Protein AF-A0A2I2KKG5-F1 (afdb_monomer)

Mean predicted aligned error: 10.53 Å

Structure (mmCIF, N/CA/C/O backbone):
data_AF-A0A2I2KKG5-F1
#
_entry.id   AF-A0A2I2KKG5-F1
#
loop_
_atom_site.group_PDB
_atom_site.id
_atom_site.type_symbol
_atom_site.label_atom_id
_atom_site.label_alt_id
_atom_site.label_comp_id
_atom_site.label_asym_id
_atom_site.label_entity_id
_atom_site.label_seq_id
_atom_site.pdbx_PDB_ins_code
_atom_site.Cartn_x
_atom_site.Cartn_y
_atom_site.Cartn_z
_atom_site.occupancy
_atom_site.B_iso_or_equiv
_atom_site.auth_seq_id
_atom_site.auth_comp_id
_atom_site.auth_asym_id
_atom_site.auth_atom_id
_atom_site.pdbx_PDB_model_num
ATOM 1 N N . MET A 1 1 ? -0.515 -23.472 9.161 1.00 33.06 1 MET A N 1
ATOM 2 C CA . MET A 1 1 ? -0.087 -24.202 7.951 1.00 33.06 1 MET A CA 1
ATOM 3 C C . MET A 1 1 ? -0.139 -23.207 6.794 1.00 33.06 1 MET A C 1
ATOM 5 O O . MET A 1 1 ? -1.079 -23.209 6.022 1.00 33.06 1 MET A O 1
ATOM 9 N N . GLU A 1 2 ? 0.604 -22.103 6.877 1.00 43.25 2 GLU A N 1
ATOM 10 C CA . GLU A 1 2 ? 2.021 -21.985 6.480 1.00 43.25 2 GLU A CA 1
ATOM 11 C C . GLU A 1 2 ? 2.226 -22.386 5.014 1.00 43.25 2 GLU A C 1
ATOM 13 O O . GLU A 1 2 ? 2.439 -23.552 4.699 1.00 43.25 2 GLU A O 1
ATOM 18 N N . GLN A 1 3 ? 2.145 -21.397 4.123 1.00 35.12 3 GLN A N 1
ATOM 19 C CA . GLN A 1 3 ? 2.876 -21.420 2.860 1.00 35.12 3 GLN A CA 1
ATOM 20 C C . GLN A 1 3 ? 3.719 -20.150 2.783 1.00 35.12 3 GLN A C 1
ATOM 22 O O . GLN A 1 3 ? 3.378 -19.152 2.156 1.00 35.12 3 GLN A O 1
ATOM 27 N N . ASP A 1 4 ? 4.816 -20.221 3.530 1.00 45.28 4 ASP A N 1
ATOM 28 C CA . ASP A 1 4 ? 5.971 -19.339 3.477 1.00 45.28 4 ASP A CA 1
ATOM 29 C C . ASP A 1 4 ? 6.750 -19.668 2.190 1.00 45.28 4 ASP A C 1
ATOM 31 O O . ASP A 1 4 ? 7.646 -20.512 2.174 1.00 45.28 4 ASP A O 1
ATOM 35 N N . LEU A 1 5 ? 6.354 -19.067 1.063 1.00 41.44 5 LEU A N 1
ATOM 36 C CA . LEU A 1 5 ? 7.093 -19.174 -0.199 1.00 41.44 5 LEU A CA 1
ATOM 37 C C . LEU A 1 5 ? 8.258 -18.175 -0.202 1.00 41.44 5 LEU A C 1
ATOM 39 O O . LEU A 1 5 ? 8.236 -17.148 -0.880 1.00 41.44 5 LEU A O 1
ATOM 43 N N . ARG A 1 6 ? 9.309 -18.501 0.559 1.00 41.59 6 ARG A N 1
ATOM 44 C CA . ARG A 1 6 ? 10.616 -17.837 0.460 1.00 41.59 6 ARG A CA 1
ATOM 45 C C . ARG A 1 6 ? 11.353 -18.362 -0.767 1.00 41.59 6 ARG A C 1
ATOM 47 O O . ARG A 1 6 ? 12.031 -19.383 -0.699 1.00 41.59 6 ARG A O 1
ATOM 54 N N . HIS A 1 7 ? 11.251 -17.662 -1.891 1.00 41.72 7 HIS A N 1
ATOM 55 C CA . HIS A 1 7 ? 12.226 -17.829 -2.968 1.00 41.72 7 HIS A CA 1
ATOM 56 C C . HIS A 1 7 ? 13.460 -16.973 -2.665 1.00 41.72 7 HIS A C 1
ATOM 58 O O . HIS A 1 7 ? 13.417 -15.745 -2.673 1.00 41.72 7 HIS A O 1
ATOM 64 N N . THR A 1 8 ? 14.566 -17.648 -2.357 1.00 42.62 8 THR A N 1
ATOM 65 C CA . THR A 1 8 ? 15.861 -17.055 -2.020 1.00 42.62 8 THR A CA 1
ATOM 66 C C . THR A 1 8 ? 16.521 -16.458 -3.264 1.00 42.62 8 THR A C 1
ATOM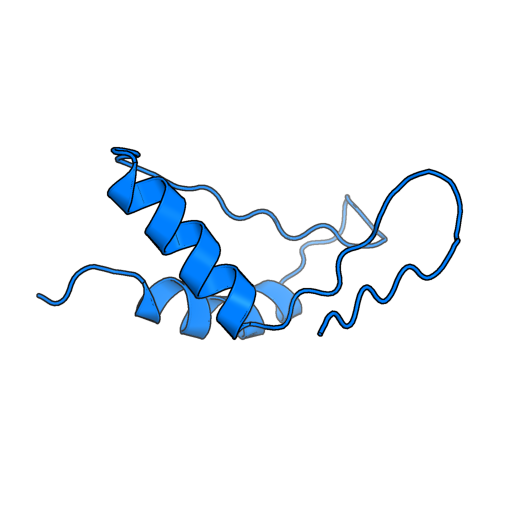 68 O O . THR A 1 8 ? 17.259 -17.133 -3.976 1.00 42.62 8 THR A O 1
ATOM 71 N N . LEU A 1 9 ? 16.287 -15.172 -3.514 1.00 42.00 9 LEU A N 1
ATOM 72 C CA . LEU A 1 9 ? 17.168 -14.324 -4.314 1.00 42.00 9 LEU A CA 1
ATOM 73 C C . LEU A 1 9 ? 17.513 -13.099 -3.456 1.00 42.00 9 LEU A C 1
ATOM 75 O O . LEU A 1 9 ? 16.638 -12.322 -3.105 1.00 42.00 9 LEU A O 1
ATOM 79 N N . GLY A 1 10 ? 18.783 -13.024 -3.046 1.00 39.44 10 GLY A N 1
ATOM 80 C CA . GLY A 1 10 ? 19.471 -11.929 -2.347 1.00 39.44 10 GLY A CA 1
ATOM 81 C C . GLY A 1 10 ? 18.632 -10.874 -1.614 1.00 39.44 10 GLY A C 1
ATOM 82 O O . GLY A 1 10 ? 18.128 -9.964 -2.247 1.00 39.44 10 GLY A O 1
ATOM 83 N N . ASN A 1 11 ? 18.605 -10.936 -0.276 1.00 43.53 11 ASN A N 1
ATOM 84 C CA . ASN A 1 11 ? 18.345 -9.849 0.693 1.00 43.53 11 ASN A CA 1
ATOM 85 C C . ASN A 1 11 ? 17.179 -8.853 0.485 1.00 43.53 11 ASN A C 1
ATOM 87 O O . ASN A 1 11 ? 17.020 -7.947 1.302 1.00 43.53 11 ASN A O 1
ATOM 91 N N . VAL A 1 12 ? 16.323 -9.030 -0.515 1.00 39.31 12 VAL A N 1
ATOM 92 C CA . VAL A 1 12 ? 15.105 -8.253 -0.734 1.00 39.31 12 VAL A CA 1
ATOM 93 C C . VAL A 1 12 ? 13.994 -9.261 -0.973 1.00 39.31 12 VAL A C 1
ATOM 95 O O . VAL A 1 12 ? 13.877 -9.840 -2.048 1.00 39.31 12 VAL A O 1
ATOM 98 N N . GLY A 1 13 ? 13.192 -9.516 0.060 1.00 41.72 13 GLY A N 1
ATOM 99 C CA . GLY A 1 13 ? 11.976 -10.307 -0.086 1.00 41.72 13 GLY A CA 1
ATOM 100 C C . GLY A 1 13 ? 11.020 -9.577 -1.022 1.00 41.72 13 GLY A C 1
ATOM 101 O O . GLY A 1 13 ? 10.345 -8.638 -0.607 1.00 41.72 13 GLY A O 1
ATOM 102 N N . VAL A 1 14 ? 10.977 -9.986 -2.288 1.00 44.09 14 VAL A N 1
ATOM 103 C CA . VAL A 1 14 ? 9.916 -9.585 -3.210 1.00 44.09 14 VAL A CA 1
ATOM 104 C C . VAL A 1 14 ? 8.693 -10.415 -2.848 1.00 44.09 14 VAL A C 1
ATOM 106 O O . VAL A 1 14 ? 8.542 -11.562 -3.264 1.00 44.09 14 VAL A O 1
ATOM 109 N N . TRP A 1 15 ? 7.830 -9.843 -2.017 1.00 50.31 15 TRP A N 1
ATOM 110 C CA . TRP A 1 15 ? 6.525 -10.419 -1.738 1.00 50.31 15 TRP A CA 1
ATOM 111 C C . TRP A 1 15 ? 5.651 -10.208 -2.976 1.00 50.31 15 TRP A C 1
ATOM 113 O O . TRP A 1 15 ? 5.168 -9.103 -3.216 1.00 50.31 15 TRP A O 1
ATOM 123 N N . THR A 1 16 ? 5.451 -11.252 -3.785 1.00 52.00 16 THR A N 1
ATOM 124 C CA . THR A 1 16 ? 4.360 -11.237 -4.772 1.00 52.00 16 THR A CA 1
ATOM 125 C C . THR A 1 16 ? 3.071 -11.442 -3.985 1.00 52.00 16 THR A C 1
ATOM 127 O O . THR A 1 16 ? 2.659 -12.569 -3.729 1.00 52.00 16 THR A O 1
ATOM 130 N N . MET A 1 17 ? 2.502 -10.354 -3.475 1.00 60.41 17 MET A N 1
ATOM 131 C CA . MET A 1 17 ? 1.276 -10.412 -2.685 1.00 60.41 17 MET A CA 1
ATOM 132 C C . MET A 1 17 ? 0.101 -10.705 -3.615 1.00 60.41 17 MET A C 1
ATOM 134 O O . MET A 1 17 ? -0.067 -10.033 -4.633 1.00 60.41 17 MET A O 1
ATOM 138 N N . ALA A 1 18 ? -0.725 -11.686 -3.258 1.00 66.56 18 ALA A N 1
ATOM 139 C CA . ALA A 1 18 ? -2.048 -11.809 -3.850 1.00 66.56 18 ALA A CA 1
ATOM 140 C C . ALA A 1 18 ? -2.901 -10.585 -3.451 1.00 66.56 18 ALA A C 1
ATOM 142 O O . ALA A 1 18 ? -2.685 -9.977 -2.397 1.00 66.56 18 ALA A O 1
ATOM 143 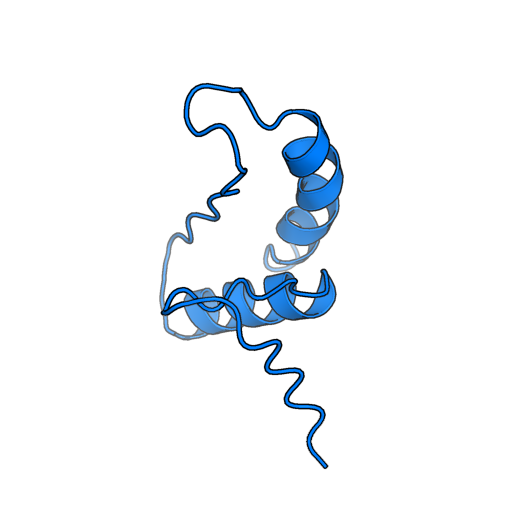N N . PHE A 1 19 ? -3.824 -10.167 -4.321 1.00 71.38 19 PHE A N 1
ATOM 144 C CA . PHE A 1 19 ? -4.563 -8.908 -4.165 1.00 71.38 19 PHE A CA 1
ATOM 145 C C . PHE A 1 19 ? -5.390 -8.828 -2.869 1.00 71.38 19 PHE A C 1
ATOM 147 O O . PHE A 1 19 ? -5.500 -7.752 -2.281 1.00 71.38 19 PHE A O 1
ATOM 154 N N . ASP A 1 20 ? -5.915 -9.953 -2.388 1.00 71.31 20 ASP A N 1
ATOM 155 C CA . ASP A 1 20 ? -6.615 -10.079 -1.103 1.00 71.31 20 ASP A CA 1
ATOM 156 C C . ASP A 1 20 ? -5.730 -9.660 0.081 1.00 71.31 20 ASP A C 1
ATOM 158 O O . ASP A 1 20 ? -6.168 -8.924 0.967 1.00 71.31 20 ASP A O 1
ATOM 162 N N . VAL A 1 21 ? -4.442 -10.006 0.041 1.00 84.62 21 VAL A N 1
ATOM 163 C CA . VAL A 1 21 ? -3.499 -9.659 1.109 1.00 84.62 21 VAL A CA 1
ATOM 164 C C . VAL A 1 21 ? -3.234 -8.152 1.157 1.00 84.62 21 VAL A C 1
ATOM 166 O O . VAL A 1 21 ? -3.018 -7.592 2.232 1.00 84.62 21 VAL A O 1
ATOM 169 N N . ILE A 1 22 ? -3.272 -7.466 0.010 1.00 86.69 22 ILE A N 1
ATOM 170 C CA . ILE A 1 22 ? -3.127 -6.004 -0.043 1.00 86.69 22 ILE A CA 1
ATOM 171 C C . ILE A 1 22 ? -4.321 -5.342 0.650 1.00 86.69 22 ILE A C 1
ATOM 173 O O . ILE A 1 22 ? -4.130 -4.455 1.482 1.00 86.69 22 ILE A O 1
ATOM 177 N N . GLN A 1 23 ? -5.539 -5.793 0.349 1.00 88.31 23 GLN A N 1
ATOM 178 C CA . GLN A 1 23 ? -6.764 -5.249 0.935 1.00 88.31 23 GLN A CA 1
ATOM 179 C C . GLN A 1 23 ? -6.778 -5.395 2.464 1.00 88.31 23 GLN A C 1
ATOM 181 O O . GLN A 1 23 ? -7.045 -4.419 3.171 1.00 88.31 23 GLN A O 1
ATOM 186 N N . ASP A 1 24 ? -6.418 -6.573 2.976 1.00 88.56 24 ASP A N 1
ATOM 187 C CA . ASP A 1 24 ? -6.362 -6.831 4.417 1.00 88.56 24 ASP A CA 1
ATOM 188 C C . ASP A 1 24 ? -5.311 -5.977 5.127 1.00 88.56 24 ASP A C 1
ATOM 190 O O . ASP A 1 24 ? -5.564 -5.456 6.213 1.00 88.56 24 ASP A O 1
ATOM 194 N N . ARG A 1 25 ? -4.136 -5.784 4.517 1.00 89.88 25 ARG A N 1
ATOM 195 C CA . ARG A 1 25 ? -3.087 -4.929 5.089 1.00 89.88 25 ARG A CA 1
ATOM 196 C C . ARG A 1 25 ? -3.507 -3.468 5.131 1.00 89.88 25 ARG A C 1
ATOM 198 O O . ARG A 1 25 ? -3.316 -2.825 6.160 1.00 89.88 25 ARG A O 1
ATOM 205 N N . VAL A 1 26 ? -4.107 -2.950 4.058 1.00 91.38 26 VAL A N 1
ATOM 206 C CA . VAL A 1 26 ? -4.619 -1.572 4.058 1.00 91.38 26 VAL A CA 1
ATOM 207 C C . VAL A 1 26 ? -5.679 -1.412 5.151 1.00 91.38 26 VAL A C 1
ATOM 209 O O . VAL A 1 26 ? -5.582 -0.471 5.935 1.00 91.38 26 VAL A O 1
ATOM 212 N N . ARG A 1 27 ? -6.624 -2.356 5.281 1.00 90.62 27 ARG A N 1
ATOM 213 C CA . ARG A 1 27 ? -7.624 -2.333 6.362 1.00 90.62 27 ARG A CA 1
ATOM 214 C C . ARG A 1 27 ? -6.977 -2.361 7.750 1.00 90.62 27 ARG A C 1
ATOM 216 O O . ARG A 1 27 ? -7.323 -1.527 8.570 1.00 90.62 27 ARG A O 1
ATOM 223 N N . GLN A 1 28 ? -5.994 -3.229 7.992 1.00 92.31 28 GLN A N 1
ATOM 224 C CA . GLN A 1 28 ? -5.276 -3.276 9.276 1.00 92.31 28 GLN A CA 1
ATOM 225 C C . GLN A 1 28 ? -4.630 -1.934 9.644 1.00 92.31 28 GLN A C 1
ATOM 227 O O . GLN A 1 28 ? -4.649 -1.549 10.809 1.00 92.31 28 GLN A O 1
ATOM 232 N N . HIS A 1 29 ? -4.055 -1.220 8.673 1.00 91.94 29 HIS A N 1
ATOM 233 C CA . HIS A 1 29 ? -3.469 0.096 8.926 1.00 91.94 29 HIS A CA 1
ATOM 234 C C . HIS A 1 29 ? -4.531 1.145 9.273 1.00 91.94 29 HIS A C 1
ATOM 236 O O . HIS A 1 29 ? -4.333 1.913 10.213 1.00 91.94 29 HIS A O 1
ATOM 242 N N . LEU A 1 30 ? -5.659 1.152 8.557 1.00 92.19 30 LEU A N 1
ATOM 243 C CA . LEU A 1 30 ? -6.784 2.046 8.848 1.00 92.19 30 LEU A CA 1
ATOM 244 C C . LEU A 1 30 ? -7.405 1.742 10.220 1.00 92.19 30 LEU A C 1
ATOM 246 O O . LEU A 1 30 ? -7.604 2.654 11.016 1.00 92.19 30 LEU A O 1
ATOM 250 N N . ASP A 1 31 ? -7.628 0.464 10.536 1.00 92.94 31 ASP A N 1
ATOM 251 C CA . ASP A 1 31 ? -8.154 0.013 11.831 1.00 92.94 31 ASP A CA 1
ATOM 252 C C . ASP A 1 31 ? -7.199 0.354 12.990 1.00 92.94 31 ASP A C 1
ATOM 254 O O . ASP A 1 31 ? -7.637 0.591 14.115 1.00 92.94 31 ASP A O 1
ATOM 258 N N . ALA A 1 32 ? -5.890 0.433 12.720 1.00 94.69 32 ALA A N 1
ATOM 259 C CA . ALA A 1 32 ? -4.885 0.905 13.674 1.00 94.69 32 ALA A CA 1
ATOM 260 C C . ALA A 1 32 ? -4.881 2.438 13.861 1.00 94.69 32 ALA A C 1
ATOM 262 O O . ALA A 1 32 ? -4.080 2.954 14.642 1.00 94.69 32 ALA A O 1
ATOM 263 N N . GLY A 1 33 ? -5.766 3.164 13.171 1.00 93.88 33 GLY A N 1
ATOM 264 C CA . GLY A 1 33 ? -5.944 4.609 13.292 1.00 93.88 33 GLY A CA 1
ATOM 265 C C . GLY A 1 33 ? -5.223 5.434 12.228 1.00 93.88 33 GLY A C 1
ATOM 266 O O . GLY A 1 33 ? -5.156 6.654 12.374 1.00 93.88 33 GLY A O 1
ATOM 267 N N . ALA A 1 34 ? -4.682 4.813 11.173 1.00 94.88 34 ALA A N 1
ATOM 268 C CA . ALA A 1 34 ? -4.189 5.579 10.035 1.00 94.88 34 ALA A CA 1
ATOM 269 C C . ALA A 1 34 ? -5.363 6.297 9.352 1.00 94.88 34 ALA A C 1
ATOM 271 O O . ALA A 1 34 ? -6.341 5.670 8.952 1.00 94.88 34 ALA A O 1
ATOM 272 N N . ASP A 1 35 ? -5.249 7.610 9.181 1.00 91.81 35 ASP A N 1
ATOM 273 C CA . ASP A 1 35 ? -6.182 8.403 8.374 1.00 91.81 35 ASP A CA 1
ATOM 274 C C . ASP A 1 35 ? -5.903 8.267 6.865 1.00 91.81 35 ASP A C 1
ATOM 276 O O . ASP A 1 35 ? -6.767 8.547 6.030 1.00 91.81 35 ASP A O 1
ATOM 280 N N . HIS A 1 36 ? -4.705 7.793 6.514 1.00 91.44 36 HIS A N 1
ATOM 281 C CA . HIS A 1 36 ? -4.239 7.614 5.151 1.00 91.44 36 HIS A CA 1
ATOM 282 C C . HIS A 1 36 ? -3.235 6.460 5.032 1.00 91.44 36 HIS A C 1
ATOM 284 O O . HIS A 1 36 ? -2.370 6.268 5.886 1.00 91.44 36 HIS A O 1
ATOM 290 N N . VAL A 1 37 ? -3.305 5.718 3.922 1.00 91.81 37 VAL A N 1
ATOM 291 C CA . VAL A 1 37 ? -2.365 4.637 3.592 1.00 91.81 37 VAL A CA 1
ATOM 292 C C . VAL A 1 37 ? -1.898 4.793 2.145 1.00 91.81 37 VAL A C 1
ATOM 294 O O . VAL A 1 37 ? -2.689 4.667 1.210 1.00 91.81 37 VAL A O 1
ATOM 297 N N . CYS A 1 38 ? -0.598 5.027 1.955 1.00 91.19 38 CYS A N 1
ATOM 298 C CA . CYS A 1 38 ? 0.036 5.036 0.637 1.00 91.19 38 CYS A CA 1
ATOM 299 C C . CYS A 1 38 ? 0.375 3.609 0.191 1.00 91.19 38 CYS A C 1
ATOM 301 O O . CYS A 1 38 ? 1.034 2.870 0.922 1.00 91.19 38 CYS A O 1
ATOM 303 N N . VAL A 1 39 ? 0.015 3.249 -1.044 1.00 88.12 39 VAL A N 1
ATOM 304 C CA . VAL A 1 39 ? 0.436 1.990 -1.678 1.00 88.12 39 VAL A CA 1
ATOM 305 C C . VAL A 1 39 ? 1.360 2.311 -2.849 1.00 88.12 39 VAL A C 1
ATOM 307 O O . VAL A 1 39 ? 0.956 2.982 -3.798 1.00 88.12 39 VAL A O 1
ATOM 310 N N . GLN A 1 40 ? 2.603 1.835 -2.784 1.00 88.06 40 GLN A N 1
ATOM 311 C CA . GLN A 1 40 ? 3.609 2.039 -3.825 1.00 88.06 40 GLN A CA 1
ATOM 312 C C . GLN A 1 40 ? 3.829 0.744 -4.610 1.00 88.06 40 GLN A C 1
ATOM 314 O O . GLN A 1 40 ? 4.114 -0.301 -4.029 1.00 88.06 40 GLN A O 1
ATOM 319 N N . VAL A 1 41 ? 3.736 0.825 -5.938 1.00 88.00 41 VAL A N 1
ATOM 320 C CA . VAL A 1 41 ? 4.151 -0.264 -6.829 1.00 88.00 41 VAL A CA 1
ATOM 321 C C . VAL A 1 41 ? 5.639 -0.107 -7.116 1.00 88.00 41 VAL A C 1
ATOM 323 O O . VAL A 1 41 ? 6.061 0.925 -7.634 1.00 88.00 41 VAL A O 1
ATOM 326 N N . LEU A 1 42 ? 6.421 -1.132 -6.790 1.00 88.75 42 LEU A N 1
ATOM 327 C CA . LEU A 1 42 ? 7.837 -1.213 -7.133 1.00 88.75 42 LEU A CA 1
ATOM 328 C C . LEU A 1 42 ? 8.000 -2.165 -8.316 1.00 88.75 42 LEU A C 1
ATOM 330 O O . LEU A 1 42 ? 7.581 -3.319 -8.244 1.00 88.75 42 LEU A O 1
ATOM 334 N N . THR A 1 43 ? 8.600 -1.680 -9.401 1.00 85.44 43 THR A N 1
ATOM 335 C CA . THR A 1 43 ? 8.928 -2.498 -10.576 1.00 85.44 43 THR A CA 1
ATOM 336 C C . THR A 1 43 ? 10.440 -2.575 -10.764 1.00 85.44 43 THR A C 1
ATOM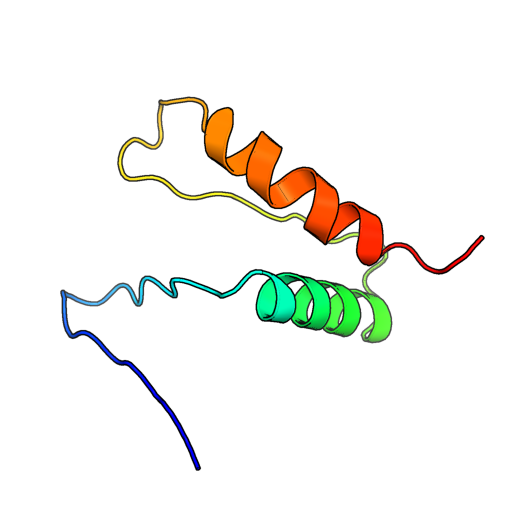 338 O O . THR A 1 43 ? 11.197 -1.911 -10.057 1.00 85.44 43 THR A O 1
ATOM 341 N N . ALA A 1 44 ? 10.887 -3.400 -11.712 1.00 88.62 44 ALA A N 1
ATOM 342 C CA . ALA A 1 44 ? 12.306 -3.529 -12.031 1.00 88.62 44 ALA A CA 1
ATOM 343 C C . ALA A 1 44 ? 12.922 -2.224 -12.570 1.00 88.62 44 ALA A C 1
ATOM 345 O O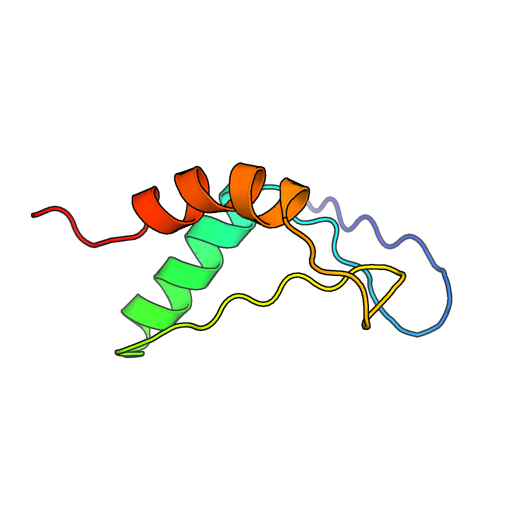 . ALA A 1 44 ? 14.115 -2.001 -12.381 1.00 88.62 44 ALA A O 1
ATOM 346 N N . ASP A 1 45 ? 12.119 -1.373 -13.216 1.00 89.81 45 ASP A N 1
ATOM 347 C CA . ASP A 1 45 ? 12.540 -0.047 -13.660 1.00 89.81 45 ASP A CA 1
ATOM 348 C C . ASP A 1 45 ? 11.878 1.032 -12.783 1.00 89.81 45 ASP A C 1
ATOM 350 O O . ASP A 1 45 ? 10.690 1.320 -12.944 1.00 89.81 45 ASP A O 1
ATOM 354 N N . PRO A 1 46 ? 12.622 1.656 -11.853 1.00 85.50 46 PRO A N 1
ATOM 355 C CA . PRO A 1 46 ? 12.076 2.687 -10.976 1.00 85.50 46 PRO A CA 1
ATOM 356 C C . PRO A 1 46 ? 11.767 4.007 -11.702 1.00 85.50 46 PRO A C 1
ATOM 358 O O . PRO A 1 46 ? 11.066 4.847 -11.138 1.00 85.50 46 PRO A O 1
ATOM 361 N N . ALA A 1 47 ? 12.292 4.221 -12.916 1.00 90.00 47 ALA A N 1
ATOM 362 C CA . ALA A 1 47 ? 12.007 5.408 -13.721 1.00 90.00 47 ALA A CA 1
ATOM 363 C C . ALA A 1 47 ? 10.770 5.227 -14.617 1.00 90.00 47 ALA A C 1
ATOM 365 O O . ALA A 1 47 ? 10.195 6.215 -15.083 1.00 90.00 47 ALA A O 1
ATOM 366 N N . ALA A 1 48 ? 10.346 3.983 -14.854 1.00 91.88 48 ALA A N 1
ATOM 367 C CA . ALA A 1 48 ? 9.155 3.682 -15.630 1.00 91.88 48 ALA A CA 1
ATOM 368 C C . ALA A 1 48 ? 7.875 3.881 -14.809 1.00 91.88 48 ALA A C 1
ATOM 370 O O . ALA A 1 48 ? 7.785 3.524 -13.635 1.00 91.88 48 ALA A O 1
ATOM 371 N N . LEU A 1 49 ? 6.841 4.412 -15.463 1.00 91.12 49 LEU A N 1
ATOM 372 C CA . LEU A 1 49 ? 5.521 4.572 -14.863 1.00 91.12 49 LEU A CA 1
ATOM 373 C C . LEU A 1 49 ? 4.765 3.226 -14.880 1.00 91.12 49 LEU A C 1
ATOM 375 O O . LEU A 1 49 ? 4.478 2.725 -15.972 1.00 91.12 49 LEU A O 1
ATOM 379 N N . PRO A 1 50 ? 4.370 2.656 -13.725 1.00 91.69 50 PRO A N 1
ATOM 380 C CA . PRO A 1 50 ? 3.750 1.330 -13.654 1.00 91.69 50 PRO A CA 1
ATOM 381 C C . PRO A 1 50 ? 2.237 1.393 -13.922 1.00 91.69 50 PRO A C 1
ATOM 383 O O . PRO A 1 50 ? 1.393 1.063 -13.086 1.00 91.69 50 PRO A O 1
ATOM 386 N N . VAL A 1 51 ? 1.866 1.897 -15.103 1.00 93.25 51 VAL A N 1
ATOM 387 C CA . VAL A 1 51 ? 0.465 2.175 -15.474 1.00 93.25 51 VAL A CA 1
ATOM 388 C C . VAL A 1 51 ? -0.382 0.904 -15.487 1.00 93.25 51 VAL A C 1
ATOM 390 O O . VAL A 1 51 ? -1.567 0.944 -15.145 1.00 93.25 51 VAL A O 1
ATOM 393 N N . ARG A 1 52 ? 0.198 -0.222 -15.908 1.00 91.06 52 ARG A N 1
ATOM 394 C CA . ARG A 1 52 ? -0.509 -1.503 -15.970 1.00 91.06 52 ARG A CA 1
ATOM 395 C C . ARG A 1 52 ? -0.851 -1.980 -14.562 1.00 91.06 52 ARG A C 1
ATOM 397 O O . ARG A 1 52 ? -2.006 -2.279 -14.278 1.00 91.06 52 ARG A O 1
ATOM 404 N N . GLU A 1 53 ? 0.142 -1.995 -13.692 1.00 89.88 53 GLU A N 1
ATOM 405 C CA . GLU A 1 53 ? 0.042 -2.434 -12.309 1.00 89.88 53 GLU A CA 1
ATOM 406 C C . GLU A 1 53 ? -0.935 -1.542 -11.541 1.00 89.88 53 GLU A C 1
ATOM 408 O O . GLU A 1 53 ? -1.768 -2.041 -10.790 1.00 89.88 53 GLU A O 1
ATOM 413 N N . TRP A 1 54 ? -0.924 -0.228 -11.790 1.00 91.19 54 TRP A N 1
ATOM 414 C CA . TRP A 1 54 ? -1.930 0.681 -11.238 1.00 91.19 54 TRP A CA 1
ATOM 415 C C . TRP A 1 54 ? -3.353 0.334 -11.670 1.00 91.19 54 TRP A C 1
ATOM 417 O O . TRP A 1 54 ? -4.261 0.390 -10.842 1.00 91.19 54 TRP A O 1
ATOM 427 N N . ARG A 1 55 ? -3.577 -0.042 -1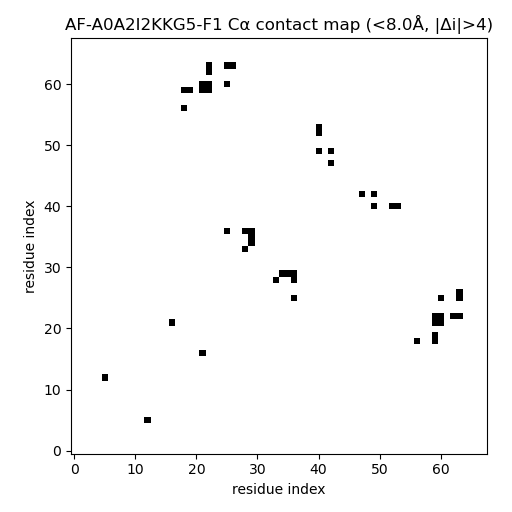2.936 1.00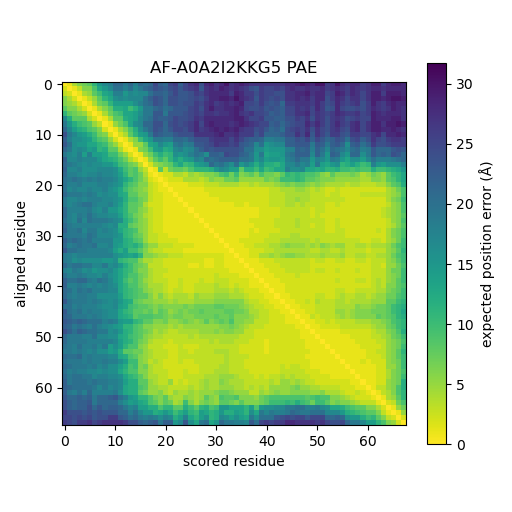 91.44 55 ARG A N 1
ATOM 428 C CA . ARG A 1 55 ? -4.909 -0.471 -13.403 1.00 91.44 55 ARG A CA 1
ATOM 429 C C . ARG A 1 55 ? -5.373 -1.754 -12.718 1.00 91.44 55 ARG A C 1
ATOM 431 O O . ARG A 1 55 ? -6.553 -1.851 -12.393 1.00 91.44 55 ARG A O 1
ATOM 438 N N . GLU A 1 56 ? -4.464 -2.698 -12.497 1.00 89.00 56 GLU A N 1
ATOM 439 C CA . GLU A 1 56 ? -4.747 -3.962 -11.807 1.00 89.00 56 GLU A CA 1
ATOM 440 C C . GLU A 1 56 ? -4.987 -3.749 -10.298 1.00 89.00 56 GLU A C 1
ATOM 442 O O . GLU A 1 56 ? -5.905 -4.337 -9.729 1.00 89.00 56 GLU A O 1
ATOM 447 N N . LEU A 1 57 ? -4.237 -2.842 -9.663 1.00 87.75 57 LEU A N 1
ATOM 448 C CA . LEU A 1 57 ? -4.352 -2.511 -8.238 1.00 87.75 57 LEU A CA 1
ATOM 449 C C . LEU A 1 57 ? -5.591 -1.660 -7.909 1.00 87.75 57 LEU A C 1
ATOM 451 O O . LEU A 1 57 ? -6.195 -1.819 -6.848 1.00 87.75 57 LEU A O 1
ATOM 455 N N . ALA A 1 58 ? -5.985 -0.750 -8.801 1.00 89.19 58 ALA A N 1
ATOM 456 C CA . ALA A 1 58 ? -7.080 0.193 -8.575 1.00 89.19 58 ALA A CA 1
ATOM 457 C C . ALA A 1 58 ? -8.404 -0.432 -8.071 1.00 89.19 58 ALA A C 1
ATOM 459 O O . ALA A 1 58 ? -8.991 0.130 -7.143 1.00 89.19 58 ALA A O 1
ATOM 460 N N . PRO A 1 59 ? -8.931 -1.547 -8.626 1.00 89.19 59 PRO A N 1
ATOM 461 C CA . PRO A 1 59 ? -10.145 -2.170 -8.092 1.00 89.19 59 PRO A CA 1
ATOM 462 C C . PRO A 1 59 ? -9.982 -2.712 -6.666 1.00 89.19 59 PRO A C 1
ATOM 464 O O . PRO A 1 59 ? -10.943 -2.667 -5.905 1.00 89.19 59 PRO A O 1
ATOM 467 N N . VAL A 1 60 ? -8.784 -3.161 -6.291 1.00 85.56 60 VAL A N 1
ATOM 468 C CA . VAL A 1 60 ? -8.493 -3.752 -4.975 1.00 85.56 60 VAL A CA 1
ATOM 469 C C . VAL A 1 60 ? -8.542 -2.689 -3.886 1.00 85.56 60 VAL A C 1
ATOM 471 O O . VAL A 1 60 ? -9.256 -2.835 -2.898 1.00 85.56 60 VAL A O 1
ATOM 474 N N . VAL A 1 61 ? -7.850 -1.566 -4.098 1.00 84.19 61 VAL A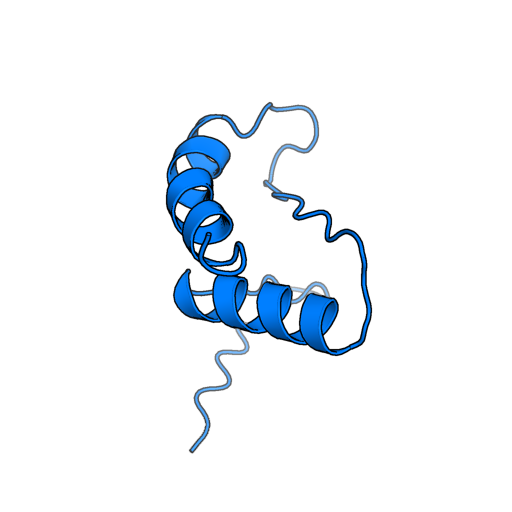 N 1
ATOM 475 C CA . VAL A 1 61 ? -7.801 -0.474 -3.110 1.00 84.19 61 VAL A CA 1
ATOM 476 C C . VAL A 1 61 ? -9.145 0.242 -2.956 1.00 84.19 61 VAL A C 1
ATOM 478 O O . VAL A 1 61 ? -9.477 0.692 -1.862 1.00 84.19 61 VAL A O 1
ATOM 481 N N . ARG A 1 62 ? -9.973 0.291 -4.011 1.00 84.38 62 ARG A N 1
ATOM 482 C CA . ARG A 1 62 ? -11.344 0.824 -3.916 1.00 84.38 62 ARG A CA 1
ATOM 483 C C . ARG A 1 62 ? -12.252 -0.015 -3.013 1.00 84.38 62 ARG A C 1
ATOM 485 O O . ARG A 1 62 ? -13.173 0.541 -2.428 1.00 84.38 62 ARG A O 1
ATOM 492 N N . GLY A 1 63 ? -11.991 -1.316 -2.878 1.00 76.94 63 GLY A N 1
ATOM 493 C CA . GLY A 1 63 ? -12.750 -2.213 -2.000 1.00 76.94 63 GLY A CA 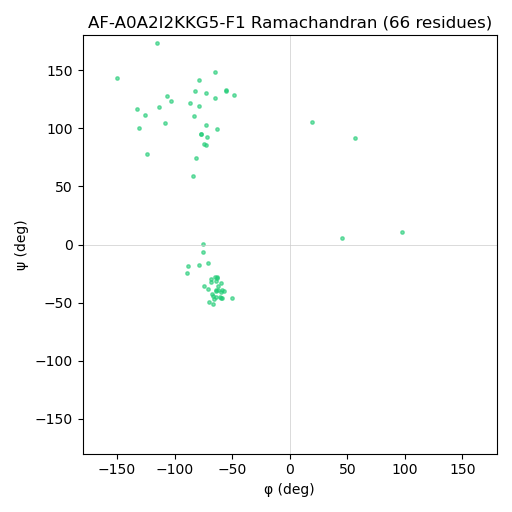1
ATOM 494 C C . GLY A 1 63 ? -12.435 -2.064 -0.506 1.00 76.94 63 GLY A C 1
ATOM 495 O O . GLY A 1 63 ? -13.098 -2.697 0.315 1.00 76.94 63 GLY A O 1
ATOM 496 N N . VAL A 1 64 ? -11.431 -1.254 -0.143 1.00 75.94 64 VAL A N 1
ATOM 497 C CA . VAL A 1 64 ? -11.021 -1.037 1.255 1.00 75.94 64 VAL A CA 1
ATOM 498 C C . VAL A 1 64 ? -11.776 0.121 1.913 1.00 75.94 64 VAL A C 1
ATOM 500 O O . VAL A 1 64 ? -11.893 0.138 3.138 1.00 75.94 64 VAL A O 1
ATOM 503 N N . ALA A 1 65 ? -12.285 1.079 1.130 1.00 63.03 65 ALA A N 1
ATOM 504 C CA . ALA A 1 65 ? -12.988 2.235 1.675 1.00 63.03 65 ALA A CA 1
ATOM 505 C C . ALA A 1 65 ? -14.146 1.767 2.577 1.00 63.03 65 ALA A C 1
ATOM 507 O O . ALA A 1 65 ? -14.898 0.873 2.170 1.00 63.03 65 ALA A O 1
ATOM 508 N N . PRO A 1 66 ? -14.286 2.320 3.797 1.00 54.16 66 PRO A N 1
ATOM 509 C CA . PRO A 1 66 ? -15.428 2.000 4.638 1.00 54.16 66 PRO A CA 1
ATOM 510 C C . PRO A 1 66 ? -16.700 2.299 3.843 1.00 54.16 66 PRO A C 1
ATOM 512 O O . PRO A 1 66 ? -16.775 3.322 3.159 1.00 54.16 66 PRO A O 1
ATOM 515 N N . GLY A 1 67 ? -17.646 1.356 3.863 1.00 53.75 67 GLY A N 1
ATOM 516 C CA . GLY A 1 67 ? -18.916 1.493 3.158 1.00 53.75 67 GLY A CA 1
ATOM 51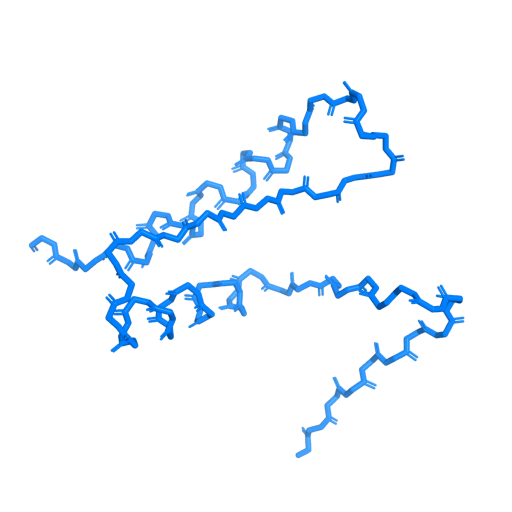7 C C . GLY A 1 67 ? -19.539 2.853 3.460 1.00 53.75 67 GLY A C 1
ATOM 518 O O . GLY A 1 67 ? -19.608 3.250 4.622 1.00 53.75 67 GLY A O 1
ATOM 519 N N . ALA A 1 68 ? -19.911 3.565 2.397 1.00 42.03 68 ALA A N 1
ATOM 520 C CA . ALA A 1 68 ? -20.792 4.720 2.489 1.00 42.03 68 ALA A CA 1
ATOM 521 C C . ALA A 1 68 ? -22.148 4.317 3.084 1.00 42.03 68 ALA A C 1
ATOM 523 O O . ALA A 1 68 ? -22.589 3.174 2.809 1.00 42.03 68 ALA A O 1
#

Foldseek 3Di:
DDDPPDDDDPDDPPPPDDLVVVLVVVLVCVVVPDPDDDDDDDDPDPVDDPVVVCVVNVVSNVVNPDDD

Organism: NCBI:txid1836972

Solvent-accessible surface area (backbone atoms only — not comparable to full-atom values): 4770 Å² total; per-residue (Å²): 136,84,84,83,81,77,77,92,57,81,101,55,89,79,74,85,69,56,66,68,57,54,36,53,52,54,43,52,45,41,77,71,66,41,94,72,84,90,85,83,89,84,61,98,52,83,86,58,81,63,63,67,59,49,62,68,45,50,66,46,62,62,69,53,58,79,82,130

Sequence (68 aa):
MEQDLRHTLGNVGVWTMAFDVIQDRVRQHLDAGADHVCVQVLTADPAALPVREWRELAPVVRGVAPGA

Radius of gyration: 14.17 Å; Cα contacts (8 Å, |Δi|>4): 25; chains: 1; bounding box: 40×33×30 Å

pLDDT: mean 74.77, std 20.8, range [33.06, 94.88]

Secondary structure (DSSP, 8-state):
---------TT-------HHHHHHHHHHHHHTT-S--------S-TTS--HHHHHHHHHHHHTTSPP-